Protein AF-A0A913XGH2-F1 (afdb_monomer)

Secondary structure (DSSP, 8-state):
--PPPPPPPPPEEEEEEEE-TTT-SEEEEEEEETTSBHHHHHTT---GGGG---S--TT-TTSPPPPPHHHH---EEEEETTEEEE--SSTT---THHHHHHHHHT--SHHHHHHHT-EEEETTT-BGGG----TT-EEEEEETTTEEEEEEEEEEEEPPTTS-S-GGG-

Mean predicted aligned error: 5.29 Å

Radius of gyration: 19.13 Å; Cα contacts (8 Å, |Δi|>4): 283; chains: 1; bounding box: 36×46×78 Å

Solvent-accessible surface area (backbone atoms only — not comparable to full-atom values): 10019 Å² total; per-residue (Å²): 133,88,80,86,74,84,83,79,81,88,54,38,37,36,33,39,37,35,25,38,65,87,75,69,45,79,74,49,73,45,49,38,47,23,86,40,36,49,45,65,56,57,77,67,65,82,55,80,66,38,69,38,57,77,78,88,44,86,93,50,75,83,55,83,77,65,73,30,25,56,80,72,43,67,23,30,32,40,42,50,86,58,29,36,27,30,42,62,89,48,93,84,38,56,72,64,60,57,61,53,30,57,60,21,66,84,45,89,51,79,72,24,58,52,46,58,67,40,48,79,48,49,18,77,79,38,34,51,68,76,60,69,85,56,75,70,43,82,31,42,35,39,34,67,88,77,50,46,24,44,34,25,40,69,47,77,43,70,68,53,95,86,50,80,90,53,71,84,82,66

Organism: Exaiptasia diaphana (NCBI:txid2652724)

Nearest PDB structures (foldseek):
  7zwc-assembly1_b  TM=8.926E-01  e=2.577E-15  Homo sapiens
  8iuh-assembly1_3  TM=8.808E-01  e=6.741E-15  Homo sapiens
  7zx8-assembly1_b  TM=8.936E-01  e=1.070E-13  Homo sapiens
  7xur-assembly1_B  TM=8.253E-01  e=9.488E-14  Homo sapiens

Sequence (170 aa):
KTKRIPVEKVEVVLSVAIHHPRRLNKVQEFLVLSGQTLTSLRDKIHCVTDYIVPGDHSNNPDLSQTAPCQDICKSGFFYFENVFYNDMRDGLNRDYSRSLIDWAKDSEEPWASKLKSSSVERMEDTKFESLTIRLGYPYLYCHQGNCEHIVIFTDLRLLHVDDSDNVLDF

Structure (mmCIF, N/CA/C/O backbone):
data_AF-A0A913XGH2-F1
#
_entry.id   AF-A0A913XGH2-F1
#
loop_
_atom_site.group_PDB
_atom_site.id
_atom_site.type_symbol
_atom_site.label_atom_id
_atom_site.label_alt_id
_atom_site.label_comp_id
_atom_site.label_asym_id
_atom_site.label_entity_id
_atom_site.label_seq_id
_atom_site.pdbx_PDB_ins_code
_atom_site.Cartn_x
_atom_site.Cartn_y
_atom_site.Cartn_z
_atom_site.occupancy
_atom_site.B_iso_or_equiv
_atom_site.auth_seq_id
_atom_site.auth_comp_id
_atom_site.auth_asym_id
_atom_site.auth_atom_id
_atom_site.pdbx_PDB_model_num
ATOM 1 N N . LYS A 1 1 ? -8.636 -10.970 48.381 1.00 57.31 1 LYS A N 1
ATOM 2 C CA . LYS A 1 1 ? -7.604 -11.239 47.347 1.00 57.31 1 LYS A CA 1
ATOM 3 C C . LYS A 1 1 ? -8.028 -10.519 46.073 1.00 57.31 1 LYS A C 1
ATOM 5 O O . LYS A 1 1 ? -9.035 -10.904 45.498 1.00 57.31 1 LYS A O 1
ATOM 10 N N . THR A 1 2 ? -7.345 -9.447 45.686 1.00 53.84 2 THR A N 1
ATOM 11 C CA . THR A 1 2 ? -7.655 -8.668 44.477 1.00 53.84 2 THR A CA 1
ATOM 12 C C . THR A 1 2 ? -7.173 -9.441 43.251 1.00 53.84 2 THR A C 1
ATOM 14 O O . THR A 1 2 ? -5.981 -9.716 43.120 1.00 53.84 2 THR A O 1
ATOM 17 N N . LYS A 1 3 ? -8.105 -9.862 42.392 1.00 70.12 3 LYS A N 1
ATOM 18 C CA . LYS A 1 3 ? -7.808 -10.598 41.159 1.00 70.12 3 LYS A CA 1
ATOM 19 C C . LYS A 1 3 ? -7.338 -9.577 40.119 1.00 70.12 3 LYS A C 1
ATOM 21 O O . LYS A 1 3 ? -8.080 -8.655 39.802 1.00 70.12 3 LYS A O 1
ATOM 26 N N . ARG A 1 4 ? -6.099 -9.700 39.640 1.00 71.81 4 ARG A N 1
ATOM 27 C CA . ARG A 1 4 ? -5.625 -8.916 38.491 1.00 71.81 4 ARG A CA 1
ATOM 28 C C . ARG A 1 4 ? -6.261 -9.518 37.242 1.00 71.81 4 ARG A C 1
ATOM 30 O O . ARG A 1 4 ? -6.086 -10.709 37.004 1.00 71.81 4 ARG A O 1
ATOM 37 N N . ILE A 1 5 ? -7.023 -8.717 36.509 1.00 74.62 5 ILE A N 1
ATOM 38 C CA . ILE A 1 5 ? -7.593 -9.093 35.216 1.00 74.62 5 ILE A CA 1
ATOM 39 C C . ILE A 1 5 ? -6.744 -8.378 34.158 1.00 74.62 5 ILE A C 1
ATOM 41 O O . ILE A 1 5 ? -6.582 -7.160 34.271 1.00 74.62 5 ILE A O 1
ATOM 45 N N . PRO A 1 6 ? -6.132 -9.097 33.204 1.00 72.81 6 PRO A N 1
ATOM 46 C CA . PRO A 1 6 ? -5.429 -8.461 32.099 1.00 72.81 6 PRO A CA 1
ATOM 47 C C . PRO A 1 6 ? -6.427 -7.689 31.228 1.00 72.81 6 PRO A C 1
ATOM 49 O O . PRO A 1 6 ? -7.540 -8.152 30.998 1.00 72.81 6 PRO A O 1
ATOM 52 N N . VAL A 1 7 ? -6.033 -6.501 30.772 1.00 75.44 7 VAL A N 1
ATOM 53 C CA . VAL A 1 7 ? -6.805 -5.751 29.776 1.00 75.44 7 VAL A CA 1
ATOM 54 C C . VAL A 1 7 ? -6.525 -6.394 28.423 1.00 75.44 7 VAL A C 1
ATOM 56 O O . VAL A 1 7 ? -5.374 -6.422 27.989 1.00 75.44 7 VAL A O 1
ATOM 59 N N . GLU A 1 8 ? -7.558 -6.941 27.791 1.00 70.19 8 GLU A N 1
ATOM 60 C CA . GLU A 1 8 ? -7.454 -7.482 26.438 1.00 70.19 8 GLU A CA 1
ATOM 61 C C . GLU A 1 8 ? -7.258 -6.340 25.440 1.00 70.19 8 GLU A C 1
ATOM 63 O O . GLU A 1 8 ? -7.887 -5.282 25.536 1.00 70.19 8 GLU A O 1
ATOM 68 N N . LYS A 1 9 ? -6.329 -6.538 24.502 1.00 72.50 9 LYS A N 1
ATOM 69 C CA . LYS A 1 9 ? -6.080 -5.573 23.437 1.00 72.50 9 LYS A CA 1
ATOM 70 C C . LYS A 1 9 ? -7.248 -5.651 22.455 1.00 72.50 9 LYS A C 1
ATOM 72 O O . LYS A 1 9 ? -7.573 -6.731 21.977 1.00 72.50 9 LYS A O 1
ATOM 77 N N . VAL A 1 10 ? -7.880 -4.513 22.185 1.00 85.31 10 VAL A N 1
ATOM 78 C CA . VAL A 1 10 ? -8.970 -4.428 21.209 1.00 85.31 10 VAL A CA 1
ATOM 79 C C . VAL A 1 10 ? -8.367 -4.517 19.811 1.00 85.31 10 VAL A C 1
ATOM 81 O O . VAL A 1 10 ? -7.573 -3.660 19.432 1.00 85.31 10 VAL A O 1
ATOM 84 N N . GLU A 1 11 ? -8.740 -5.556 19.070 1.00 92.94 11 GLU A N 1
ATOM 85 C CA . GLU A 1 11 ? -8.317 -5.776 17.688 1.00 92.94 11 GLU A CA 1
ATOM 86 C C . GLU A 1 11 ? -9.386 -5.227 16.731 1.00 92.94 11 GLU A C 1
ATOM 88 O O . GLU A 1 11 ? -10.592 -5.427 16.920 1.00 92.94 11 GLU A O 1
ATOM 93 N N . VAL A 1 12 ? -8.941 -4.514 15.701 1.00 95.12 12 VAL A N 1
ATOM 94 C CA . VAL A 1 12 ? -9.794 -3.957 14.647 1.00 95.12 12 VAL A CA 1
ATOM 95 C C . VAL A 1 12 ? -9.533 -4.713 13.349 1.00 95.12 12 VAL A C 1
ATOM 97 O O . VAL A 1 12 ? -8.387 -5.014 13.022 1.00 95.12 12 VAL A O 1
ATOM 100 N N . VAL A 1 13 ? -10.599 -4.979 12.598 1.00 97.75 13 VAL A N 1
ATOM 101 C CA . VAL A 1 13 ? -10.554 -5.547 11.249 1.00 97.75 13 VAL A CA 1
ATOM 102 C C . VAL A 1 13 ? -10.825 -4.430 10.244 1.00 97.75 13 VAL A C 1
ATOM 104 O O . VAL A 1 13 ? -11.843 -3.737 10.330 1.00 97.75 13 VAL A O 1
ATOM 107 N N . LEU A 1 14 ? -9.919 -4.259 9.286 1.00 98.19 14 LEU A N 1
ATOM 108 C CA . LEU A 1 14 ? -10.040 -3.307 8.183 1.00 98.19 14 LEU A CA 1
ATOM 109 C C . LEU A 1 14 ? -10.357 -4.054 6.890 1.00 98.19 14 LEU A C 1
ATOM 111 O O . LEU A 1 14 ? -9.678 -5.024 6.566 1.00 98.19 14 LEU A O 1
ATOM 115 N N . SER A 1 15 ? -11.330 -3.566 6.122 1.00 98.44 15 SER A N 1
ATOM 116 C CA . SER A 1 15 ? -11.548 -4.025 4.745 1.00 98.44 15 SER A CA 1
ATOM 117 C C . SER A 1 15 ? -10.755 -3.146 3.781 1.00 98.44 15 SER A C 1
ATOM 119 O O . SER A 1 15 ? -10.887 -1.920 3.805 1.00 98.44 15 SER A O 1
ATOM 121 N N . VAL A 1 16 ? -9.924 -3.756 2.936 1.00 98.69 16 VAL A N 1
ATOM 122 C CA . VAL A 1 16 ? -9.013 -3.054 2.023 1.00 98.69 16 VAL A CA 1
ATOM 123 C C . VAL A 1 16 ? -9.226 -3.532 0.593 1.00 98.69 16 VAL A C 1
ATOM 125 O O . VAL A 1 16 ? -8.953 -4.681 0.260 1.00 98.69 16 VAL A O 1
ATOM 128 N N . ALA A 1 17 ? -9.685 -2.635 -0.273 1.00 98.69 17 ALA A N 1
ATOM 129 C CA . ALA A 1 17 ? -9.883 -2.885 -1.692 1.00 98.69 17 ALA A CA 1
ATOM 130 C C . ALA A 1 17 ? -8.665 -2.441 -2.514 1.00 98.69 17 ALA A C 1
ATOM 132 O O . ALA A 1 17 ? -8.153 -1.334 -2.339 1.00 98.69 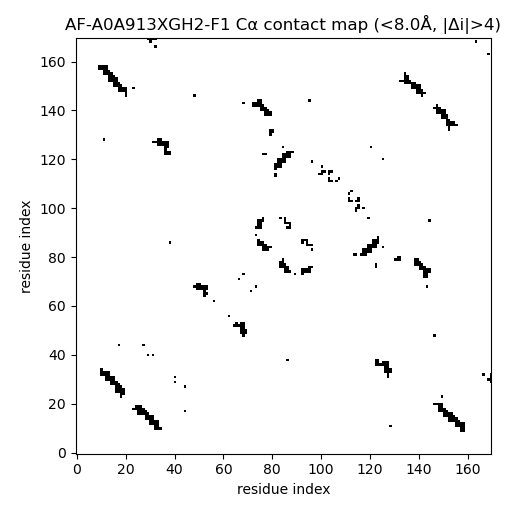17 ALA A O 1
ATOM 133 N N . ILE A 1 18 ? -8.253 -3.281 -3.466 1.00 98.62 18 ILE A N 1
ATOM 134 C CA . ILE A 1 18 ? -7.185 -3.003 -4.432 1.00 98.62 18 ILE A CA 1
ATOM 135 C C . ILE A 1 18 ? -7.790 -2.919 -5.831 1.00 98.62 18 ILE A C 1
ATOM 137 O O . ILE A 1 18 ? -8.524 -3.811 -6.276 1.00 98.62 18 ILE A O 1
ATOM 141 N N . HIS A 1 19 ? -7.474 -1.844 -6.546 1.00 98.44 19 HIS A N 1
ATOM 142 C CA . HIS A 1 19 ? -7.982 -1.588 -7.890 1.00 98.44 19 HIS A CA 1
ATOM 143 C C . HIS A 1 19 ? -6.938 -1.894 -8.970 1.00 98.44 19 HIS A C 1
ATOM 145 O O . HIS A 1 19 ? -5.727 -1.817 -8.751 1.00 98.44 19 HIS A O 1
ATOM 151 N N . HIS A 1 20 ? -7.419 -2.240 -10.167 1.00 96.69 20 HIS A N 1
ATOM 152 C CA . HIS A 1 20 ? -6.562 -2.475 -11.328 1.00 96.69 20 HIS A CA 1
ATOM 153 C C . HIS A 1 20 ? -5.845 -1.178 -11.742 1.00 96.69 20 HIS A C 1
ATOM 155 O O . HIS A 1 20 ? -6.530 -0.168 -11.939 1.00 96.69 20 HIS A O 1
ATOM 161 N N . PRO A 1 21 ? -4.531 -1.207 -12.031 1.00 93.38 21 PRO A N 1
ATOM 162 C CA . PRO A 1 21 ? -3.717 0.000 -12.210 1.00 93.38 21 PRO A CA 1
ATOM 163 C C . PRO A 1 21 ? -4.161 0.874 -13.393 1.00 93.38 21 PRO A C 1
ATOM 165 O O . PRO A 1 21 ? -4.003 2.086 -13.390 1.00 93.38 21 PRO A O 1
ATOM 168 N N . ARG A 1 22 ? -4.769 0.263 -14.420 1.00 92.38 22 ARG A N 1
ATOM 169 C CA . ARG A 1 22 ? -5.258 0.977 -15.621 1.00 92.38 22 ARG A CA 1
ATOM 170 C C . ARG A 1 22 ? -6.771 1.018 -15.803 1.00 92.38 22 ARG A C 1
ATOM 172 O O . ARG A 1 22 ? -7.276 1.863 -16.527 1.00 92.38 22 ARG A O 1
ATOM 179 N N . ARG A 1 23 ? -7.490 0.048 -15.232 1.00 93.75 23 ARG A N 1
ATOM 180 C CA . ARG A 1 23 ? -8.935 -0.132 -15.473 1.00 93.75 23 ARG A CA 1
ATOM 181 C C . ARG A 1 23 ? -9.764 0.449 -14.334 1.00 93.75 23 ARG A C 1
ATOM 183 O O . ARG A 1 23 ? -10.957 0.653 -14.512 1.00 93.75 23 ARG A O 1
ATOM 190 N N . LEU A 1 24 ? -9.129 0.705 -13.186 1.00 91.19 24 LEU A N 1
ATOM 191 C CA . LEU A 1 24 ? -9.702 1.333 -11.998 1.00 91.19 24 LEU A CA 1
ATOM 192 C C . LEU A 1 24 ? -10.914 0.606 -11.394 1.00 91.19 24 LEU A C 1
ATOM 194 O O . LEU A 1 24 ? -11.517 1.105 -10.450 1.00 91.19 24 LEU A O 1
ATOM 198 N N . ASN A 1 25 ? -11.256 -0.593 -11.867 1.00 96.06 25 ASN A N 1
ATOM 199 C CA . ASN A 1 25 ? -12.204 -1.474 -11.200 1.00 96.06 25 ASN A CA 1
ATOM 200 C C . ASN A 1 25 ? -11.524 -2.189 -10.023 1.00 96.06 25 ASN A C 1
ATOM 202 O O . ASN A 1 25 ? -10.330 -2.500 -10.091 1.00 96.06 25 ASN A O 1
ATOM 206 N N . LYS A 1 26 ? -12.293 -2.488 -8.970 1.00 97.50 26 LYS A N 1
ATOM 207 C CA . LYS A 1 26 ? -11.840 -3.346 -7.867 1.00 97.50 26 LYS A CA 1
ATOM 208 C C . LYS A 1 26 ? -11.481 -4.727 -8.424 1.00 97.50 26 LYS A C 1
ATOM 210 O O . LYS A 1 26 ? -12.269 -5.303 -9.177 1.00 97.50 26 LYS A O 1
ATOM 215 N N . VAL A 1 27 ? -10.295 -5.227 -8.084 1.00 97.44 27 VAL A N 1
ATOM 216 C CA . VAL A 1 27 ? -9.809 -6.554 -8.510 1.00 97.44 27 VAL A CA 1
ATOM 217 C C . VAL A 1 27 ? -9.569 -7.495 -7.344 1.00 97.44 27 VAL A C 1
ATOM 219 O O . VAL A 1 27 ? -9.712 -8.699 -7.519 1.00 97.44 27 VAL A O 1
ATOM 222 N N . GLN A 1 28 ? -9.216 -6.962 -6.176 1.00 98.12 28 GLN A N 1
ATOM 223 C CA . GLN A 1 28 ? -8.965 -7.736 -4.964 1.00 98.12 28 GLN A CA 1
ATOM 224 C C . GLN A 1 28 ? -9.518 -6.977 -3.758 1.00 98.12 28 GLN A C 1
ATOM 226 O O . GLN A 1 28 ? -9.633 -5.749 -3.787 1.00 98.12 28 GLN A O 1
ATOM 231 N N . GLU A 1 29 ? -9.874 -7.711 -2.714 1.00 97.94 29 GLU A N 1
ATOM 232 C CA . GLU A 1 29 ? -10.325 -7.172 -1.436 1.00 97.94 29 GLU A CA 1
ATOM 233 C C . GLU A 1 29 ? -9.840 -8.098 -0.327 1.00 97.94 29 GLU A C 1
ATOM 235 O O . GLU A 1 29 ? -9.914 -9.318 -0.470 1.00 97.94 29 GLU A O 1
ATOM 240 N N . PHE A 1 30 ? -9.323 -7.507 0.742 1.00 98.31 30 PHE A N 1
ATOM 241 C CA . PHE A 1 30 ? -8.713 -8.214 1.860 1.00 98.31 30 PHE A CA 1
ATOM 242 C C . PHE A 1 30 ? -9.289 -7.705 3.174 1.00 98.31 30 PHE A C 1
ATOM 244 O O . PHE A 1 30 ? -9.678 -6.539 3.276 1.00 98.31 30 PHE A O 1
ATOM 251 N N . LEU A 1 31 ? -9.309 -8.572 4.179 1.00 98.19 31 LEU A N 1
ATOM 252 C CA . LEU A 1 31 ? -9.497 -8.177 5.567 1.00 98.19 31 LEU A CA 1
ATOM 253 C C . LEU A 1 31 ? -8.121 -8.155 6.213 1.00 98.19 31 LEU A C 1
ATOM 255 O O . LEU A 1 31 ? -7.374 -9.089 6.015 1.00 98.19 31 LEU A O 1
ATOM 259 N N . VAL A 1 32 ? -7.768 -7.123 6.967 1.00 97.94 32 VAL A N 1
ATOM 260 C CA . VAL A 1 32 ? -6.487 -7.091 7.688 1.00 97.94 32 VAL A CA 1
ATOM 261 C C . VAL A 1 32 ? -6.717 -6.743 9.145 1.00 97.94 32 VAL A C 1
ATOM 263 O O . VAL A 1 32 ? -7.577 -5.919 9.471 1.00 97.94 32 VAL A O 1
ATOM 266 N N . LEU A 1 33 ? -5.943 -7.368 10.026 1.00 97.62 33 LEU A N 1
ATOM 267 C CA . LEU A 1 33 ? -5.966 -7.069 11.452 1.00 97.62 33 LEU A CA 1
ATOM 268 C C . LEU A 1 33 ? -5.104 -5.848 11.754 1.00 97.62 33 LEU A C 1
ATOM 270 O O . LEU A 1 33 ? -4.013 -5.667 11.210 1.00 97.62 33 LEU A O 1
ATOM 274 N N . SER A 1 34 ? -5.559 -5.037 12.701 1.00 96.38 34 SER A N 1
ATOM 275 C CA . SER A 1 34 ? -4.859 -3.836 13.148 1.00 96.38 34 SER A CA 1
ATOM 276 C C . SER A 1 34 ? -3.426 -4.105 13.632 1.00 96.38 34 SER A C 1
ATOM 278 O O . SER A 1 34 ? -2.526 -3.291 13.418 1.00 96.38 34 SER A O 1
ATOM 280 N N . GLY A 1 35 ? -3.172 -5.270 14.225 1.00 95.88 35 GLY A N 1
ATOM 281 C CA . GLY A 1 35 ? -1.868 -5.681 14.725 1.00 95.88 35 GLY A CA 1
ATOM 282 C C . GLY A 1 35 ? -0.893 -6.191 13.659 1.00 95.88 35 GLY A C 1
ATOM 283 O O . GLY A 1 35 ? 0.295 -6.332 13.974 1.00 95.88 35 GLY A O 1
ATOM 284 N N . GLN A 1 36 ? -1.356 -6.462 12.433 1.00 97.12 36 GLN A N 1
ATOM 285 C CA . GLN A 1 36 ? -0.505 -6.893 11.323 1.00 97.12 36 GLN A CA 1
ATOM 286 C C . GLN A 1 36 ? 0.319 -5.724 10.774 1.00 97.12 36 GLN A C 1
ATOM 288 O O . GLN A 1 36 ? -0.097 -4.563 10.798 1.00 97.12 36 GLN A O 1
ATOM 293 N N . THR A 1 37 ? 1.508 -6.038 10.260 1.00 98.31 37 THR A N 1
ATOM 294 C CA . THR A 1 37 ? 2.336 -5.071 9.533 1.00 98.31 37 THR A CA 1
ATOM 295 C C . THR A 1 37 ? 1.815 -4.872 8.116 1.00 98.31 37 THR A C 1
ATOM 297 O O . THR A 1 37 ? 1.193 -5.774 7.545 1.00 98.31 37 THR A O 1
ATOM 300 N N . LEU A 1 38 ? 2.123 -3.726 7.506 1.00 98.69 38 LEU A N 1
ATOM 301 C CA . LEU A 1 38 ? 1.700 -3.417 6.134 1.00 98.69 38 LEU A CA 1
ATOM 302 C C . LEU A 1 38 ? 2.216 -4.432 5.106 1.00 98.69 38 LEU A C 1
ATOM 304 O O . LEU A 1 38 ? 1.571 -4.672 4.084 1.00 98.69 38 LEU A O 1
ATOM 308 N N . THR A 1 39 ? 3.347 -5.082 5.390 1.00 98.31 39 THR A N 1
ATOM 309 C CA . THR A 1 39 ? 3.881 -6.154 4.544 1.00 98.31 39 THR A CA 1
ATOM 310 C C . THR A 1 39 ? 2.936 -7.345 4.426 1.00 98.31 39 THR A C 1
ATOM 312 O O . THR A 1 39 ? 2.932 -7.998 3.388 1.00 98.31 39 THR A O 1
ATOM 315 N N . SER A 1 40 ? 2.100 -7.596 5.441 1.00 97.75 40 SER A N 1
ATOM 316 C CA . SER A 1 40 ? 1.106 -8.679 5.417 1.00 97.75 40 SER A CA 1
ATOM 317 C C . SER A 1 40 ? 0.106 -8.481 4.279 1.00 97.75 40 SER A C 1
ATOM 319 O O . SER A 1 40 ? -0.190 -9.427 3.559 1.00 97.75 40 SER A O 1
ATOM 321 N N . LEU A 1 41 ? -0.338 -7.238 4.053 1.00 98.19 41 LEU A N 1
ATOM 322 C CA . LEU A 1 41 ? -1.171 -6.894 2.902 1.00 98.19 41 LEU A CA 1
ATOM 323 C C . LEU A 1 41 ? -0.367 -6.939 1.602 1.00 98.19 41 LEU A C 1
ATOM 325 O O . LEU A 1 41 ? -0.823 -7.548 0.639 1.00 98.19 41 LEU A O 1
ATOM 329 N N . ARG A 1 42 ? 0.827 -6.322 1.565 1.00 97.56 42 ARG A N 1
ATOM 330 C CA . ARG A 1 42 ? 1.680 -6.303 0.360 1.00 97.56 42 ARG A CA 1
ATOM 331 C C . ARG A 1 42 ? 1.874 -7.703 -0.218 1.00 97.56 42 ARG A C 1
ATOM 333 O O . ARG A 1 42 ? 1.742 -7.874 -1.421 1.00 97.56 42 ARG A O 1
ATOM 340 N N . ASP A 1 43 ? 2.167 -8.684 0.629 1.00 96.38 43 ASP A N 1
ATOM 341 C CA . ASP A 1 43 ? 2.491 -10.048 0.200 1.00 96.38 43 ASP A CA 1
ATOM 342 C C . ASP A 1 43 ? 1.280 -10.816 -0.362 1.00 96.38 43 ASP A C 1
ATOM 344 O O . ASP A 1 43 ? 1.451 -11.870 -0.974 1.00 96.38 43 ASP A O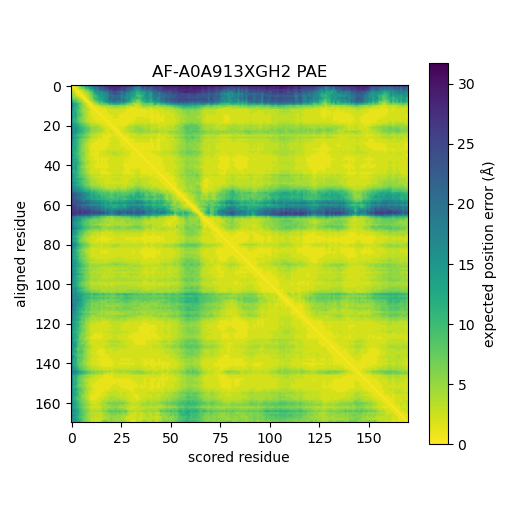 1
ATOM 348 N N . LYS A 1 44 ? 0.059 -10.299 -0.172 1.00 96.81 44 LYS A N 1
ATOM 349 C CA . LYS A 1 44 ? -1.186 -10.868 -0.709 1.00 96.81 44 LYS A CA 1
ATOM 350 C C . LYS A 1 44 ? -1.650 -10.196 -1.997 1.00 96.81 44 LYS A C 1
ATOM 352 O O . LYS A 1 44 ? -2.493 -10.754 -2.694 1.00 96.81 44 LYS A O 1
ATOM 357 N N . ILE A 1 45 ? -1.133 -9.009 -2.318 1.00 97.25 45 ILE A N 1
ATOM 358 C CA . ILE A 1 45 ? -1.519 -8.297 -3.535 1.00 97.25 45 ILE A CA 1
ATOM 359 C C . ILE A 1 45 ? -0.932 -9.033 -4.737 1.00 97.25 45 ILE A C 1
ATOM 361 O O . ILE A 1 45 ? 0.279 -9.081 -4.917 1.00 97.25 45 ILE A O 1
ATOM 365 N N . HIS A 1 46 ? -1.805 -9.548 -5.598 1.00 94.88 46 HIS A N 1
ATOM 366 C CA . HIS A 1 46 ? -1.411 -10.123 -6.877 1.00 94.88 46 HIS A CA 1
ATOM 367 C C . HIS A 1 46 ? -1.532 -9.097 -8.001 1.00 94.88 46 HIS A C 1
ATOM 369 O O . HIS A 1 46 ? -2.587 -8.480 -8.184 1.00 94.88 46 HIS A O 1
ATOM 375 N N . CYS A 1 47 ? -0.496 -8.954 -8.821 1.00 95.25 47 CYS A N 1
ATOM 376 C CA . CYS A 1 47 ? -0.559 -8.173 -10.045 1.00 95.25 47 CYS A CA 1
ATOM 377 C C . CYS A 1 47 ? -0.120 -9.001 -11.253 1.00 95.25 47 CYS A C 1
ATOM 379 O O . CYS A 1 47 ? 0.776 -9.833 -11.183 1.00 95.25 47 CYS A O 1
ATOM 381 N N . VAL A 1 48 ? -0.715 -8.747 -12.419 1.00 93.81 48 VAL A N 1
ATOM 382 C CA . VAL A 1 48 ? -0.303 -9.418 -13.664 1.00 93.81 48 VAL A CA 1
ATOM 383 C C . VAL A 1 48 ? 1.162 -9.112 -14.001 1.00 93.81 48 VAL A C 1
ATOM 385 O O . VAL A 1 48 ? 1.842 -9.949 -14.591 1.00 93.81 48 VAL A O 1
ATOM 388 N N . THR A 1 49 ? 1.665 -7.937 -13.606 1.00 93.25 49 THR A N 1
ATOM 389 C CA . THR A 1 49 ? 3.058 -7.547 -13.848 1.00 93.25 49 THR A CA 1
ATOM 390 C C . THR A 1 49 ? 4.058 -8.377 -13.049 1.00 93.25 49 THR A C 1
ATOM 392 O O . THR A 1 49 ? 5.209 -8.472 -13.457 1.00 93.25 49 THR A O 1
ATOM 395 N N . ASP A 1 50 ? 3.647 -9.025 -11.956 1.00 93.62 50 ASP A N 1
ATOM 396 C CA . ASP A 1 50 ? 4.508 -9.888 -11.136 1.00 93.62 50 ASP A CA 1
ATOM 397 C C . ASP A 1 50 ? 5.045 -11.090 -11.911 1.00 93.62 50 ASP A C 1
ATOM 399 O O . ASP A 1 50 ? 6.166 -11.527 -11.663 1.00 93.62 50 ASP A O 1
ATOM 403 N N . TYR A 1 51 ? 4.287 -11.565 -12.901 1.00 92.06 51 TYR A N 1
ATOM 404 C CA . TYR A 1 51 ? 4.627 -12.721 -13.731 1.00 92.06 51 TYR A CA 1
ATOM 405 C C . TYR A 1 51 ? 5.333 -12.350 -15.038 1.00 92.06 51 TYR A C 1
ATOM 407 O O . TYR A 1 51 ? 5.666 -13.231 -15.831 1.00 92.06 51 TYR A O 1
ATOM 415 N N . ILE A 1 52 ? 5.553 -11.057 -15.295 1.00 89.38 52 ILE A N 1
ATOM 416 C CA . ILE A 1 52 ? 6.309 -10.617 -16.468 1.00 89.38 52 ILE A CA 1
ATOM 417 C C . ILE A 1 52 ? 7.775 -10.976 -16.254 1.00 89.38 52 ILE A C 1
ATOM 419 O O . ILE A 1 52 ? 8.330 -10.747 -15.186 1.00 89.38 52 ILE A O 1
ATOM 423 N N . VAL A 1 53 ? 8.415 -11.524 -17.279 1.00 88.56 53 VAL A N 1
ATOM 424 C CA . VAL A 1 53 ? 9.854 -11.788 -17.267 1.00 88.56 53 VAL A CA 1
ATOM 425 C C . VAL A 1 53 ? 10.560 -10.524 -17.756 1.00 88.56 53 VAL A C 1
ATOM 427 O O . VAL A 1 53 ? 10.376 -10.147 -18.918 1.00 88.56 53 VAL A O 1
ATOM 430 N N . PRO A 1 54 ? 11.336 -9.827 -16.906 1.00 84.75 54 PRO A N 1
ATOM 431 C CA . PRO A 1 54 ? 11.978 -8.585 -17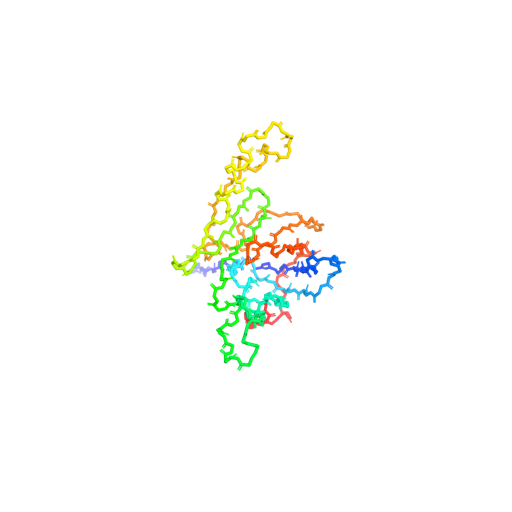.307 1.00 84.75 54 PRO A CA 1
ATOM 432 C C . PRO A 1 54 ? 13.093 -8.848 -18.328 1.00 84.75 54 PRO A C 1
ATOM 434 O O . PRO A 1 54 ? 13.720 -9.909 -18.333 1.00 84.75 54 PRO A O 1
ATOM 437 N N . GLY A 1 55 ? 13.360 -7.856 -19.178 1.00 81.88 55 GLY A N 1
ATOM 438 C CA . GLY A 1 55 ? 14.407 -7.905 -20.202 1.00 81.88 55 GLY A CA 1
ATOM 439 C C . GLY A 1 55 ? 13.871 -7.820 -21.631 1.00 81.88 55 GLY A C 1
ATOM 440 O O . GLY A 1 55 ? 12.671 -7.931 -21.876 1.00 81.88 55 GLY A O 1
ATOM 441 N N . ASP A 1 56 ? 14.783 -7.587 -22.574 1.00 83.00 56 ASP A N 1
ATOM 442 C CA . ASP A 1 56 ? 14.489 -7.629 -24.004 1.00 83.00 56 ASP A CA 1
ATOM 443 C C . ASP A 1 56 ? 14.753 -9.040 -24.541 1.00 83.00 56 ASP A C 1
ATOM 445 O O . ASP A 1 56 ? 15.898 -9.484 -24.636 1.00 83.00 56 ASP A O 1
ATOM 449 N N . HIS A 1 57 ? 13.672 -9.733 -24.891 1.00 82.00 57 HIS A N 1
ATOM 450 C CA . HIS A 1 57 ? 13.703 -11.100 -25.418 1.00 82.00 57 HIS A CA 1
ATOM 451 C C . HIS A 1 57 ? 13.514 -11.145 -26.941 1.00 82.00 57 HIS A C 1
ATOM 453 O O . HIS A 1 57 ? 13.384 -12.223 -27.513 1.00 82.00 57 HIS A O 1
ATOM 459 N N . SER A 1 58 ? 13.505 -9.991 -27.622 1.00 87.38 58 SER A N 1
ATOM 460 C CA . SER A 1 58 ? 13.211 -9.900 -29.062 1.00 87.38 58 SER A CA 1
ATOM 461 C C . SER A 1 58 ? 14.182 -10.699 -29.934 1.00 87.38 58 SER A C 1
ATOM 463 O O . SER A 1 58 ? 13.769 -11.314 -30.914 1.00 87.38 58 SER A O 1
ATOM 465 N N . ASN A 1 59 ? 15.462 -10.731 -29.557 1.00 86.31 59 ASN A N 1
ATOM 466 C CA . ASN A 1 59 ? 16.500 -11.420 -30.321 1.00 86.31 59 ASN A CA 1
ATOM 467 C C . ASN A 1 59 ? 16.531 -12.938 -30.086 1.00 86.31 59 ASN A C 1
ATOM 469 O O . ASN A 1 59 ? 17.101 -13.650 -30.905 1.00 86.31 59 ASN A O 1
ATOM 473 N N . ASN A 1 60 ? 15.960 -13.433 -28.982 1.00 82.81 60 ASN A N 1
ATOM 474 C CA . ASN A 1 60 ? 16.005 -14.847 -28.597 1.00 82.81 60 ASN A CA 1
ATOM 475 C C . ASN A 1 60 ? 14.760 -15.229 -27.765 1.00 82.81 60 ASN A C 1
ATOM 477 O O . ASN A 1 60 ? 14.876 -15.427 -26.554 1.00 82.81 60 ASN A O 1
ATOM 481 N N . PRO A 1 61 ? 13.569 -15.337 -28.378 1.00 80.88 61 PRO A N 1
ATOM 482 C CA . PRO A 1 61 ? 12.320 -15.576 -27.648 1.00 80.88 61 PRO A CA 1
ATOM 483 C C . PRO A 1 61 ? 12.246 -16.957 -26.974 1.00 80.88 61 PRO A C 1
ATOM 485 O O . PRO A 1 61 ? 11.485 -17.126 -26.025 1.00 80.88 61 PRO A O 1
ATOM 488 N N . ASP A 1 62 ? 13.045 -17.925 -27.439 1.00 82.69 62 ASP A N 1
ATOM 489 C CA . ASP A 1 62 ? 13.066 -19.307 -26.937 1.00 82.69 62 ASP A CA 1
ATOM 490 C C . ASP A 1 62 ? 14.056 -19.530 -25.776 1.00 82.69 62 ASP A C 1
ATOM 492 O O . ASP A 1 62 ? 14.140 -20.635 -25.233 1.00 82.69 62 ASP A O 1
ATOM 496 N N . LEU A 1 63 ? 14.848 -18.514 -25.401 1.00 74.69 63 LEU A N 1
ATOM 497 C CA . LEU A 1 63 ? 15.773 -18.618 -24.270 1.00 74.69 63 LEU A CA 1
ATOM 498 C C . LEU A 1 63 ? 14.988 -18.879 -22.982 1.00 74.69 63 LEU A C 1
ATOM 500 O O . LEU A 1 63 ? 13.955 -18.256 -22.735 1.00 74.69 63 LEU A O 1
ATOM 504 N N . SER A 1 64 ? 15.494 -19.797 -22.149 1.00 66.31 64 SER A N 1
ATOM 505 C CA . SER A 1 64 ? 14.869 -20.115 -20.865 1.00 66.31 64 SER A CA 1
ATOM 506 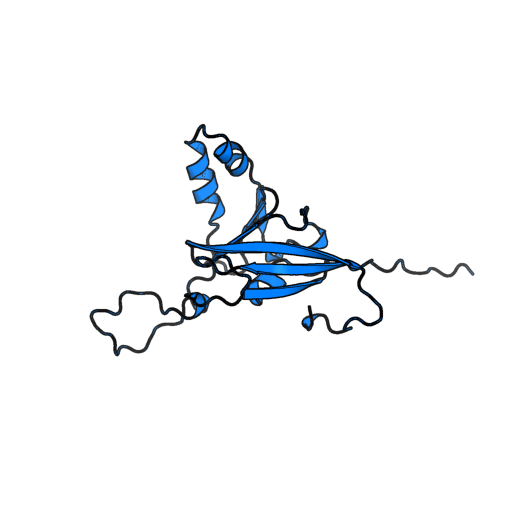C C . SER A 1 64 ? 14.694 -18.829 -20.067 1.00 66.31 64 SER A C 1
ATOM 508 O O . SER A 1 64 ? 15.680 -18.161 -19.740 1.00 66.31 64 SER A O 1
ATOM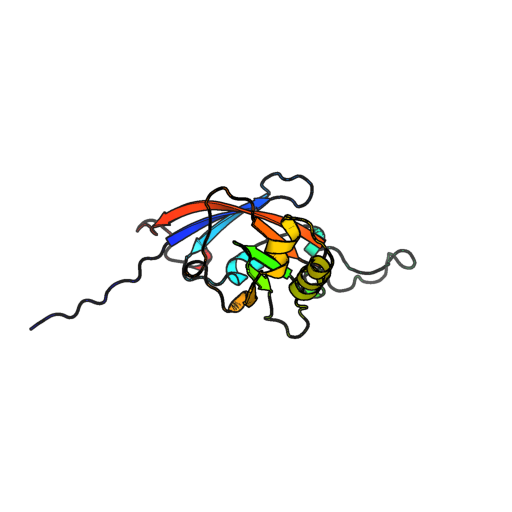 510 N N . GLN A 1 65 ? 13.438 -18.488 -19.803 1.00 67.62 65 GLN A N 1
ATOM 511 C CA . GLN A 1 65 ? 13.063 -17.243 -19.157 1.00 67.62 65 GLN A CA 1
ATOM 512 C C . GLN A 1 65 ? 13.801 -17.086 -17.823 1.00 67.62 65 GLN A C 1
ATOM 514 O O . GLN A 1 65 ? 13.931 -18.033 -17.043 1.00 67.62 65 GLN A O 1
ATOM 519 N N . THR A 1 66 ? 14.308 -15.879 -17.582 1.00 73.06 66 THR A N 1
ATOM 520 C CA . THR A 1 66 ? 14.820 -15.458 -16.277 1.00 73.06 66 THR A CA 1
ATOM 521 C C . THR A 1 66 ? 13.703 -15.502 -15.228 1.00 73.06 66 THR A C 1
ATOM 523 O O . THR A 1 66 ? 12.533 -15.716 -15.547 1.00 73.06 66 THR A O 1
ATOM 526 N N . ALA A 1 67 ? 14.055 -15.313 -13.954 1.00 86.31 67 ALA A N 1
ATOM 527 C CA . ALA A 1 67 ? 13.055 -15.234 -12.894 1.00 86.31 67 ALA A CA 1
ATOM 528 C C . ALA A 1 67 ? 12.021 -14.114 -13.184 1.00 86.31 67 ALA A C 1
ATOM 530 O O . ALA A 1 67 ? 12.379 -13.092 -13.780 1.00 86.31 67 ALA A O 1
ATOM 531 N N . PRO A 1 68 ? 10.745 -14.289 -12.806 1.00 89.69 68 PRO A N 1
ATOM 532 C CA . PRO A 1 68 ? 9.701 -13.289 -13.021 1.00 89.69 68 PRO A CA 1
ATOM 533 C C . PRO A 1 68 ? 9.944 -12.002 -12.211 1.00 89.69 68 PRO A C 1
ATOM 535 O O . PRO A 1 68 ? 10.717 -11.977 -11.250 1.00 89.69 68 PRO A O 1
ATOM 538 N N . CYS A 1 69 ? 9.259 -10.917 -12.578 1.00 89.75 69 CYS A N 1
ATOM 539 C CA . CYS A 1 69 ? 9.389 -9.601 -11.952 1.00 89.75 69 CYS A CA 1
ATOM 540 C C . CYS A 1 69 ? 9.182 -9.631 -10.435 1.00 89.75 69 CYS A C 1
ATOM 542 O O . CYS A 1 69 ? 9.879 -8.904 -9.741 1.00 89.75 69 CYS A O 1
ATOM 544 N N . GLN A 1 70 ? 8.303 -10.470 -9.889 1.00 89.56 70 GLN A N 1
ATOM 545 C CA . GLN A 1 70 ? 8.154 -10.598 -8.429 1.00 89.56 70 GLN A CA 1
ATOM 546 C C . GLN A 1 70 ? 9.445 -11.017 -7.707 1.00 89.56 70 GLN A C 1
ATOM 548 O O . GLN A 1 70 ? 9.677 -10.604 -6.572 1.00 89.56 70 GLN A O 1
ATOM 553 N N . ASP A 1 71 ? 10.312 -11.788 -8.368 1.00 89.38 71 ASP A N 1
ATOM 554 C CA . ASP A 1 71 ? 11.551 -12.301 -7.780 1.00 89.38 71 ASP A CA 1
ATOM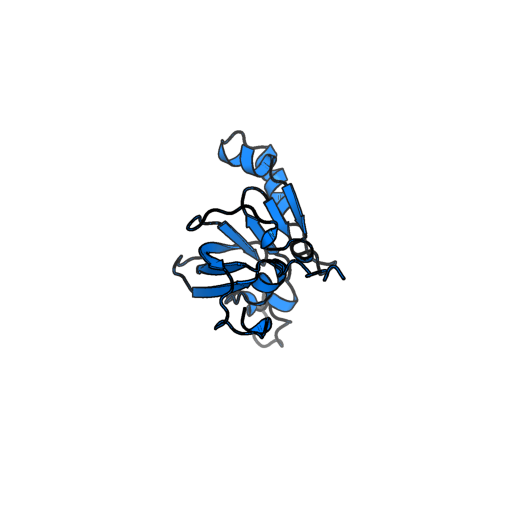 555 C C . ASP A 1 71 ? 12.724 -11.329 -7.966 1.00 89.38 71 ASP A C 1
ATOM 557 O O . ASP A 1 71 ? 13.697 -11.371 -7.211 1.00 89.38 71 ASP A O 1
ATOM 561 N N . ILE A 1 72 ? 12.629 -10.434 -8.955 1.00 89.50 72 ILE A N 1
ATOM 562 C CA . ILE A 1 72 ? 13.697 -9.502 -9.346 1.00 89.50 72 ILE A CA 1
ATOM 563 C C . ILE A 1 72 ? 13.387 -8.064 -8.899 1.00 89.50 72 ILE A C 1
ATOM 565 O O . ILE A 1 72 ? 14.238 -7.368 -8.348 1.00 89.50 72 ILE A O 1
ATOM 569 N N . CYS A 1 73 ? 12.162 -7.603 -9.126 1.00 90.38 73 CYS A N 1
ATOM 570 C CA . CYS A 1 73 ? 11.682 -6.235 -8.949 1.00 90.38 73 CYS A CA 1
ATOM 571 C C . CYS A 1 73 ? 10.838 -6.098 -7.671 1.00 90.38 73 CYS A C 1
ATOM 573 O O . CYS A 1 73 ? 9.681 -5.687 -7.706 1.00 90.38 73 CYS A O 1
ATOM 575 N N . LYS A 1 74 ? 11.436 -6.420 -6.521 1.00 93.75 74 LYS A N 1
ATOM 576 C CA . LYS A 1 74 ? 10.745 -6.479 -5.220 1.00 93.75 74 LYS A CA 1
ATOM 577 C C . LYS A 1 74 ? 10.443 -5.116 -4.587 1.00 93.75 74 LYS A C 1
ATOM 579 O O . LYS A 1 74 ? 9.709 -5.040 -3.606 1.00 93.75 74 LYS A O 1
ATOM 584 N N . SER A 1 75 ? 11.014 -4.030 -5.096 1.00 96.44 75 SER A N 1
ATOM 585 C CA . SER A 1 75 ? 10.808 -2.705 -4.505 1.00 96.44 75 SER A CA 1
ATOM 586 C C . SER A 1 75 ? 9.368 -2.226 -4.705 1.00 96.44 75 SER A C 1
ATOM 588 O O . SER A 1 75 ? 8.771 -2.409 -5.769 1.00 96.44 75 SER A O 1
ATOM 590 N N . GLY A 1 76 ? 8.820 -1.581 -3.683 1.00 97.56 76 GLY A N 1
ATOM 591 C CA . GLY A 1 76 ? 7.488 -0.994 -3.722 1.00 97.56 76 GLY A CA 1
ATOM 592 C C . GLY A 1 76 ? 7.177 -0.226 -2.446 1.00 97.56 76 GLY A C 1
ATOM 593 O O . GLY A 1 76 ? 7.863 -0.391 -1.435 1.00 97.56 76 GLY A O 1
ATOM 594 N N . PHE A 1 77 ? 6.149 0.614 -2.496 1.00 98.56 77 PHE A N 1
ATOM 595 C CA . PHE A 1 77 ? 5.702 1.401 -1.354 1.00 98.56 77 PHE A CA 1
ATOM 596 C C . PHE A 1 77 ? 4.182 1.530 -1.302 1.00 98.56 77 PHE A C 1
ATOM 598 O O . PHE A 1 77 ? 3.510 1.541 -2.334 1.00 98.56 77 PHE A O 1
ATOM 605 N N . PHE A 1 78 ? 3.657 1.696 -0.090 1.00 98.69 78 PHE A N 1
ATOM 606 C CA . PHE A 1 78 ? 2.353 2.319 0.119 1.00 98.69 78 PHE A CA 1
ATOM 607 C C . PHE A 1 78 ? 2.528 3.812 0.376 1.00 98.69 78 PHE A C 1
ATOM 609 O O . PHE A 1 78 ? 3.522 4.228 0.971 1.00 98.69 78 PHE A O 1
ATOM 616 N N . TYR A 1 79 ? 1.565 4.619 -0.052 1.00 98.25 79 TYR A N 1
ATOM 617 C CA . TYR A 1 79 ? 1.504 6.038 0.271 1.00 98.25 79 TYR A 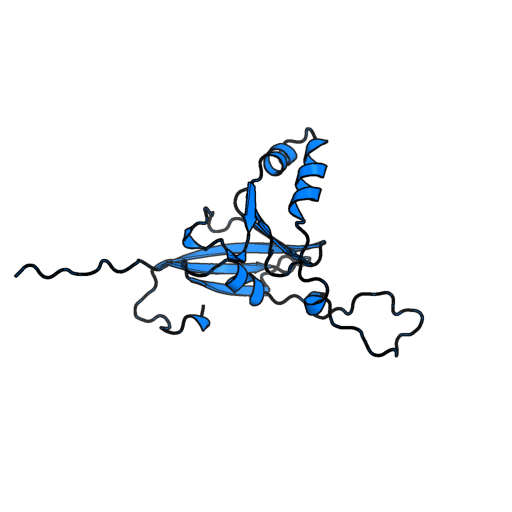CA 1
ATOM 618 C C . TYR A 1 79 ? 0.158 6.365 0.916 1.00 98.25 79 TYR A C 1
ATOM 620 O O . TYR A 1 79 ? -0.863 6.489 0.228 1.00 98.25 79 TYR A O 1
ATOM 628 N N . PHE A 1 80 ? 0.166 6.475 2.247 1.00 98.00 80 PHE A N 1
ATOM 629 C CA . PHE A 1 80 ? -1.009 6.774 3.071 1.00 98.00 80 PHE A CA 1
ATOM 630 C C . PHE A 1 80 ? -0.783 8.076 3.832 1.00 98.00 80 PHE A C 1
ATOM 632 O O . PHE A 1 80 ? 0.281 8.265 4.402 1.00 98.00 80 PHE A O 1
ATOM 639 N N . GLU A 1 81 ? -1.766 8.980 3.805 1.00 95.00 81 GLU A N 1
ATOM 640 C CA . GLU A 1 81 ? -1.752 10.265 4.534 1.00 95.00 81 GLU A CA 1
ATOM 641 C C . GLU A 1 81 ? -0.389 10.986 4.560 1.00 95.00 81 GLU A C 1
ATOM 643 O O . GLU A 1 81 ? 0.110 11.375 5.610 1.00 95.00 81 GLU A O 1
ATOM 648 N N . ASN A 1 82 ? 0.202 11.206 3.380 1.00 95.06 82 ASN A N 1
ATOM 649 C CA . ASN A 1 82 ? 1.483 11.907 3.231 1.00 95.06 82 ASN A CA 1
ATOM 650 C C . ASN A 1 82 ? 2.707 11.158 3.796 1.00 95.06 82 ASN A C 1
ATOM 652 O O . ASN A 1 82 ? 3.729 11.780 4.073 1.00 95.06 82 ASN A O 1
ATOM 656 N N . VAL A 1 83 ? 2.626 9.837 3.947 1.00 97.81 83 VAL A N 1
ATOM 657 C CA . VAL A 1 83 ? 3.729 8.990 4.413 1.00 97.81 83 VAL A CA 1
ATOM 658 C C . VAL A 1 83 ? 4.031 7.917 3.376 1.00 97.81 83 VAL A C 1
ATOM 660 O O . VAL A 1 83 ? 3.136 7.192 2.938 1.00 97.81 83 VAL A O 1
ATOM 663 N N . PHE A 1 84 ? 5.298 7.812 2.979 1.00 98.38 84 PHE A N 1
ATOM 664 C CA . PHE A 1 84 ? 5.798 6.712 2.162 1.00 98.38 84 PHE A CA 1
ATOM 665 C C . PHE A 1 84 ? 6.216 5.544 3.051 1.00 98.38 84 PHE A C 1
ATOM 667 O O . PHE A 1 84 ? 7.161 5.664 3.823 1.00 98.38 84 PHE A O 1
ATOM 674 N N . TYR A 1 85 ? 5.573 4.395 2.883 1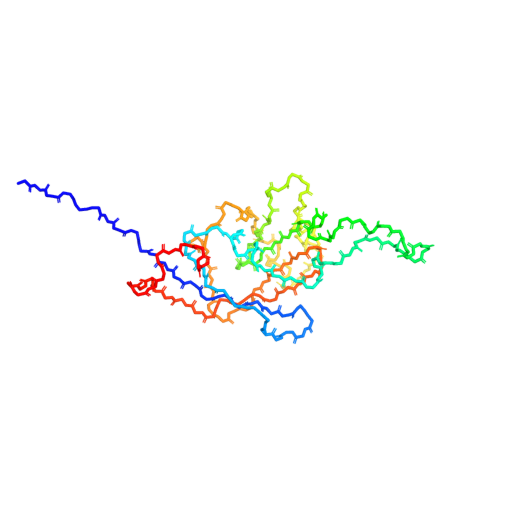.00 98.56 85 TYR A N 1
ATOM 675 C CA . TYR A 1 85 ? 5.943 3.140 3.530 1.00 98.56 85 TYR A CA 1
ATOM 676 C C . TYR A 1 85 ? 6.663 2.260 2.516 1.00 98.56 85 TYR A C 1
ATOM 678 O O . TYR A 1 85 ? 6.017 1.521 1.773 1.00 98.56 85 TYR A O 1
ATOM 686 N N . ASN A 1 86 ? 7.988 2.372 2.435 1.00 98.44 86 ASN A N 1
ATOM 687 C CA . ASN A 1 86 ? 8.782 1.570 1.501 1.00 98.44 86 ASN A CA 1
ATOM 688 C C . ASN A 1 86 ? 9.012 0.170 2.075 1.00 98.44 86 ASN A C 1
ATOM 690 O O . ASN A 1 86 ? 9.341 0.034 3.253 1.00 98.44 86 ASN A O 1
ATOM 694 N N . ASP A 1 87 ? 8.886 -0.866 1.247 1.00 98.06 87 ASP A N 1
ATOM 695 C CA . ASP A 1 87 ? 9.338 -2.203 1.632 1.00 98.06 87 ASP A CA 1
ATOM 696 C C . ASP A 1 87 ? 10.865 -2.250 1.599 1.00 98.06 87 ASP A C 1
ATOM 698 O O . ASP A 1 87 ? 11.473 -2.210 0.526 1.00 98.06 87 ASP A O 1
ATOM 702 N N . MET A 1 88 ? 11.477 -2.366 2.775 1.00 97.75 88 MET A N 1
ATOM 703 C CA . MET A 1 88 ? 12.928 -2.369 2.941 1.00 97.75 88 MET A CA 1
ATOM 704 C C . MET A 1 88 ? 13.443 -3.692 3.532 1.00 97.75 88 MET A C 1
ATOM 706 O O . MET A 1 88 ? 14.534 -3.717 4.118 1.00 97.75 88 MET A O 1
ATOM 710 N N . ARG A 1 89 ? 12.674 -4.785 3.374 1.00 96.69 89 ARG A N 1
ATOM 711 C CA . ARG A 1 89 ? 13.016 -6.123 3.895 1.00 96.69 89 ARG A CA 1
ATOM 712 C C . ARG A 1 89 ? 14.171 -6.772 3.146 1.00 96.69 89 ARG A C 1
ATOM 714 O O . ARG A 1 89 ? 14.942 -7.522 3.738 1.00 96.69 89 ARG A O 1
ATOM 721 N N . ASP A 1 90 ? 14.281 -6.501 1.848 1.00 95.44 90 ASP A N 1
ATOM 722 C CA . ASP A 1 90 ? 15.402 -6.935 1.014 1.00 95.44 90 ASP A CA 1
ATOM 723 C C . ASP A 1 90 ? 16.426 -5.794 0.915 1.00 95.44 90 ASP A C 1
ATOM 725 O O . ASP A 1 90 ? 16.070 -4.659 0.596 1.00 95.44 90 ASP A O 1
ATOM 729 N N . GLY A 1 91 ? 17.707 -6.081 1.165 1.00 94.62 91 GLY A N 1
ATOM 730 C CA . GLY A 1 91 ? 18.784 -5.089 1.061 1.00 94.62 91 GLY A CA 1
ATOM 731 C C . GLY A 1 91 ? 18.989 -4.541 -0.357 1.00 94.62 91 GLY A C 1
ATOM 732 O O . GLY A 1 91 ? 19.643 -3.513 -0.524 1.00 94.62 91 GLY A O 1
ATOM 733 N N . LEU A 1 92 ? 18.425 -5.204 -1.372 1.00 94.38 92 LEU A N 1
ATOM 734 C CA . LEU A 1 92 ? 18.401 -4.737 -2.758 1.00 94.38 92 LEU A CA 1
ATOM 735 C C . LEU A 1 92 ? 17.205 -3.826 -3.069 1.00 94.38 92 LEU A C 1
ATOM 737 O O . LEU A 1 92 ? 17.166 -3.234 -4.153 1.00 94.38 92 LEU A O 1
ATOM 741 N N . ASN A 1 93 ? 16.238 -3.696 -2.153 1.00 95.94 93 ASN A N 1
ATOM 742 C CA . ASN A 1 93 ? 15.093 -2.826 -2.371 1.00 95.94 93 ASN A CA 1
ATOM 743 C C . ASN A 1 93 ? 15.508 -1.356 -2.401 1.00 95.94 93 ASN A C 1
ATOM 745 O O . ASN A 1 93 ? 16.304 -0.871 -1.595 1.00 95.94 93 ASN A O 1
ATOM 749 N N . ARG A 1 94 ? 14.932 -0.634 -3.359 1.00 95.44 94 ARG A N 1
ATOM 750 C CA . ARG A 1 94 ? 15.140 0.795 -3.543 1.00 95.44 94 ARG A CA 1
ATOM 751 C C . ARG A 1 94 ? 14.049 1.570 -2.828 1.00 95.44 94 ARG A C 1
ATOM 753 O O . ARG A 1 94 ? 12.866 1.283 -2.974 1.00 95.44 94 ARG A O 1
ATOM 760 N N . ASP A 1 95 ? 14.477 2.615 -2.140 1.00 96.62 95 ASP A N 1
ATOM 761 C CA . ASP A 1 95 ? 13.600 3.648 -1.610 1.00 96.62 95 ASP A CA 1
ATOM 762 C C . ASP A 1 95 ? 13.153 4.567 -2.759 1.00 96.62 95 ASP A C 1
ATOM 764 O O . ASP A 1 95 ? 13.883 5.475 -3.171 1.00 96.62 95 ASP A O 1
ATOM 768 N N . TYR A 1 96 ? 11.969 4.293 -3.312 1.00 95.12 96 TYR A N 1
ATOM 769 C CA . TYR A 1 96 ? 11.404 5.072 -4.418 1.00 95.12 96 TYR A CA 1
ATOM 770 C C . TYR A 1 96 ? 10.965 6.474 -3.991 1.00 95.12 96 TYR A C 1
ATOM 772 O O . TYR A 1 96 ? 10.923 7.383 -4.823 1.00 95.12 96 TYR A O 1
ATOM 780 N N . SER A 1 97 ? 10.680 6.674 -2.701 1.00 96.12 97 SER A N 1
ATOM 781 C CA . SER A 1 97 ? 10.192 7.956 -2.195 1.00 96.12 97 SER A CA 1
ATOM 782 C C . SER A 1 97 ? 11.193 9.091 -2.416 1.00 96.12 97 SER A C 1
ATOM 784 O O . SER A 1 97 ? 10.787 10.204 -2.735 1.00 96.12 97 SER A O 1
ATOM 786 N N . ARG A 1 98 ? 12.503 8.811 -2.354 1.00 94.56 98 ARG A N 1
ATOM 787 C CA . ARG A 1 98 ? 13.561 9.823 -2.531 1.00 94.56 98 ARG A CA 1
ATOM 788 C C . ARG A 1 98 ? 13.446 10.550 -3.857 1.00 94.56 98 ARG A C 1
ATOM 790 O O . ARG A 1 98 ? 13.394 11.772 -3.874 1.00 94.56 98 ARG A O 1
ATOM 797 N N . SER A 1 99 ? 13.353 9.802 -4.955 1.00 93.88 99 SER A N 1
ATOM 798 C CA . SER A 1 99 ? 13.262 10.390 -6.292 1.00 93.88 99 SER A CA 1
ATOM 799 C C . SER A 1 99 ? 11.986 11.212 -6.468 1.00 93.88 99 SER A C 1
ATOM 801 O O . SER A 1 99 ? 12.028 12.246 -7.125 1.00 93.88 99 SER A O 1
ATOM 803 N N . LEU A 1 100 ? 10.874 10.794 -5.856 1.00 94.88 100 LEU A N 1
ATOM 804 C CA . LEU A 1 100 ? 9.604 11.525 -5.904 1.00 94.88 100 LEU A CA 1
ATOM 805 C C . LEU A 1 100 ? 9.654 12.819 -5.081 1.00 94.88 100 LEU A C 1
ATOM 807 O O . LEU A 1 100 ? 9.198 13.864 -5.544 1.00 94.88 100 LEU A O 1
ATOM 811 N N . ILE A 1 101 ? 10.231 12.761 -3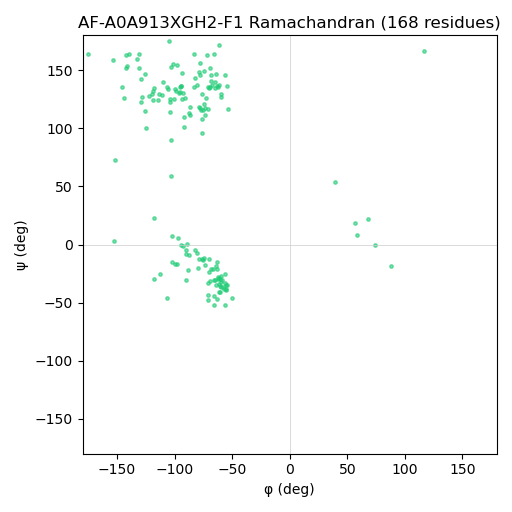.880 1.00 95.69 101 ILE A N 1
ATOM 812 C CA . ILE A 1 101 ? 10.411 13.920 -3.000 1.00 95.69 101 ILE A CA 1
ATOM 813 C C . ILE A 1 101 ? 11.386 14.916 -3.635 1.00 95.69 101 ILE A C 1
ATOM 815 O O . ILE A 1 101 ? 11.115 16.115 -3.639 1.00 95.69 101 ILE A O 1
ATOM 819 N N . ASP A 1 102 ? 12.498 14.435 -4.197 1.00 94.62 102 ASP A N 1
ATOM 820 C CA . ASP A 1 102 ? 13.484 15.270 -4.884 1.00 94.62 102 ASP A CA 1
ATOM 821 C C . ASP A 1 102 ? 12.882 15.936 -6.121 1.00 94.62 102 ASP A C 1
ATOM 823 O O . ASP A 1 102 ? 12.993 17.149 -6.260 1.00 94.62 102 ASP A O 1
ATOM 827 N N . TRP A 1 103 ? 12.162 15.181 -6.956 1.00 93.88 103 TRP A N 1
ATOM 828 C CA . TRP A 1 103 ? 11.434 15.735 -8.099 1.00 93.88 103 TRP A CA 1
ATOM 829 C C . TRP A 1 103 ? 10.423 16.811 -7.684 1.00 93.88 103 TRP A C 1
ATOM 831 O O . TRP A 1 103 ? 10.283 17.832 -8.357 1.00 93.88 103 TRP A O 1
ATOM 841 N N . ALA A 1 104 ? 9.745 16.628 -6.549 1.00 95.12 104 ALA A N 1
ATOM 842 C CA . ALA A 1 104 ? 8.800 17.618 -6.057 1.00 95.12 104 ALA A CA 1
ATOM 843 C C . ALA A 1 104 ? 9.477 18.942 -5.668 1.00 95.12 104 ALA A C 1
ATOM 845 O O . ALA A 1 104 ? 8.829 19.980 -5.794 1.00 95.12 104 ALA A O 1
ATOM 846 N N . LYS A 1 105 ? 10.745 18.948 -5.213 1.00 93.12 105 LYS A N 1
ATOM 847 C CA . LYS A 1 105 ? 11.454 20.154 -4.721 1.00 93.12 105 LYS A CA 1
ATOM 848 C C . LYS A 1 105 ? 11.466 21.297 -5.732 1.00 93.12 105 LYS A C 1
ATOM 850 O O . LYS A 1 105 ? 11.240 22.434 -5.314 1.00 93.12 105 LYS A O 1
ATOM 855 N N . ASP A 1 106 ? 11.621 20.974 -7.011 1.00 91.38 106 ASP A N 1
ATOM 856 C CA . ASP A 1 106 ? 11.737 21.941 -8.108 1.00 91.38 106 ASP A CA 1
ATOM 857 C C . ASP A 1 106 ? 10.384 22.507 -8.576 1.00 91.38 106 ASP A C 1
ATOM 859 O O . ASP A 1 106 ? 10.338 23.435 -9.379 1.00 91.38 106 ASP A O 1
ATOM 863 N N . SER A 1 107 ? 9.269 21.970 -8.072 1.00 92.94 107 SER A N 1
ATOM 864 C CA . SER A 1 107 ? 7.918 22.400 -8.433 1.00 92.94 107 SER A CA 1
ATOM 865 C C . SER A 1 107 ? 7.328 23.358 -7.395 1.00 92.94 107 SER A C 1
ATOM 867 O O . SER A 1 107 ? 7.341 23.077 -6.195 1.00 92.94 107 SER A O 1
ATOM 869 N N . GLU A 1 108 ? 6.763 24.480 -7.841 1.00 92.75 108 GLU A N 1
ATOM 870 C CA . GLU A 1 108 ? 5.993 25.408 -6.993 1.00 92.75 108 GLU A CA 1
ATOM 871 C C . GLU A 1 108 ? 4.497 25.058 -6.931 1.00 92.75 108 GLU A C 1
ATOM 873 O O . GLU A 1 108 ? 3.720 25.722 -6.246 1.00 92.75 108 GLU A O 1
ATOM 878 N N . GLU A 1 109 ? 4.084 23.990 -7.616 1.00 93.19 109 GLU A N 1
ATOM 879 C CA . GLU A 1 109 ? 2.686 23.585 -7.674 1.00 93.19 109 GLU A CA 1
ATOM 880 C C . GLU A 1 109 ? 2.141 23.168 -6.295 1.00 93.19 109 GLU A C 1
ATOM 882 O O . GLU A 1 109 ? 2.848 22.528 -5.504 1.00 93.19 109 GLU A O 1
ATOM 887 N N . PRO A 1 110 ? 0.848 23.412 -6.004 1.00 88.75 110 PRO A N 1
ATOM 888 C CA . PRO A 1 110 ? 0.255 23.072 -4.711 1.00 88.75 110 PRO A CA 1
ATOM 889 C C . PRO A 1 110 ? 0.408 21.596 -4.320 1.00 88.75 110 PRO A C 1
ATOM 891 O O . PRO A 1 110 ? 0.593 21.289 -3.141 1.00 88.75 110 PRO A O 1
ATOM 894 N N . TRP A 1 111 ? 0.369 20.673 -5.288 1.00 88.00 111 TRP A N 1
ATOM 895 C CA . TRP A 1 111 ? 0.546 19.238 -5.033 1.00 88.00 111 TRP A CA 1
ATOM 896 C C . TRP A 1 111 ? 1.955 18.898 -4.529 1.00 88.00 111 TRP A C 1
ATOM 898 O O . TRP A 1 111 ? 2.111 17.975 -3.728 1.00 88.00 111 TRP A O 1
ATOM 908 N N . ALA A 1 112 ? 2.969 19.661 -4.942 1.00 93.06 112 ALA A N 1
ATOM 909 C CA . ALA A 1 112 ? 4.359 19.394 -4.603 1.00 93.06 112 ALA A CA 1
ATOM 910 C C . ALA A 1 112 ? 4.630 19.637 -3.115 1.00 93.06 112 ALA A C 1
ATOM 912 O O . ALA A 1 112 ? 5.427 18.926 -2.513 1.00 93.06 112 ALA A O 1
ATOM 913 N N . SER A 1 113 ? 3.922 20.584 -2.489 1.00 90.69 113 SER A N 1
ATOM 914 C CA . SER A 1 113 ? 4.047 20.876 -1.051 1.00 90.69 113 SER A CA 1
ATOM 915 C C . SER A 1 113 ? 3.812 19.649 -0.158 1.00 90.69 113 SER A C 1
ATOM 917 O O . SER A 1 113 ? 4.539 19.437 0.816 1.00 90.69 113 SER A O 1
ATOM 919 N N . LYS A 1 114 ? 2.843 18.800 -0.523 1.00 89.62 114 LYS A N 1
ATOM 920 C CA . LYS A 1 114 ? 2.544 17.545 0.177 1.00 89.62 114 LYS A CA 1
ATOM 921 C C . LYS A 1 114 ? 3.704 16.560 0.041 1.00 89.62 114 LYS A C 1
ATOM 923 O O . LYS A 1 114 ? 4.273 16.132 1.040 1.00 89.62 114 LYS A O 1
ATOM 928 N N . LEU A 1 115 ? 4.156 16.312 -1.188 1.00 93.31 115 LEU A N 1
ATOM 929 C CA . LEU A 1 115 ? 5.286 15.413 -1.439 1.00 93.31 115 LEU A CA 1
ATOM 930 C C . LEU A 1 115 ? 6.584 15.887 -0.767 1.00 93.31 115 LEU A C 1
ATOM 932 O O . LEU A 1 115 ? 7.263 15.084 -0.139 1.00 93.31 115 LEU A O 1
ATOM 936 N N . LYS A 1 116 ? 6.890 17.191 -0.787 1.00 93.06 116 LYS A N 1
ATOM 937 C CA . LYS A 1 116 ? 8.060 17.770 -0.094 1.00 93.06 116 LYS A CA 1
ATOM 938 C C . LYS A 1 116 ? 8.045 17.541 1.417 1.00 93.06 116 LYS A C 1
ATOM 940 O O . LYS A 1 116 ? 9.103 17.460 2.032 1.00 93.06 116 LYS A O 1
ATOM 945 N N . SER A 1 117 ? 6.854 17.502 2.009 1.00 93.00 117 SER A N 1
ATOM 946 C CA . SER A 1 117 ? 6.653 17.331 3.451 1.00 93.00 117 SER A CA 1
ATOM 947 C C . SER A 1 117 ? 6.354 15.885 3.843 1.00 93.00 117 SER A C 1
ATOM 949 O O . SER A 1 117 ? 6.035 15.628 5.003 1.00 93.00 117 SER A O 1
ATOM 951 N N . SER A 1 118 ? 6.425 14.946 2.895 1.00 95.69 118 SER A N 1
ATOM 952 C CA . SER A 1 118 ? 6.121 13.549 3.173 1.00 95.69 118 SER A CA 1
ATOM 953 C C . SER A 1 118 ? 7.194 12.916 4.052 1.00 95.69 118 SER A C 1
ATOM 955 O O . SER A 1 118 ? 8.391 13.083 3.805 1.00 95.69 118 SER A O 1
ATOM 957 N N . SER A 1 119 ? 6.767 12.177 5.074 1.00 96.81 119 SER A N 1
ATOM 958 C CA . SER A 1 119 ? 7.671 11.339 5.860 1.00 96.81 119 SER A CA 1
ATOM 959 C C . SER A 1 119 ? 7.891 9.997 5.166 1.00 96.81 119 SER A C 1
ATOM 961 O O . SER A 1 119 ? 7.161 9.610 4.247 1.00 96.81 119 SER A O 1
ATOM 963 N N . VAL A 1 120 ? 8.937 9.295 5.595 1.00 98.00 120 VAL A N 1
ATOM 964 C CA . VAL A 1 120 ? 9.323 7.996 5.050 1.00 98.00 120 VAL A CA 1
ATOM 965 C C . VAL A 1 120 ? 9.479 7.011 6.199 1.00 98.00 120 VAL A C 1
ATOM 967 O O . VAL A 1 120 ? 10.221 7.270 7.145 1.00 98.00 120 VAL A O 1
ATOM 970 N N . GLU A 1 121 ? 8.793 5.880 6.095 1.00 98.19 121 GLU A N 1
ATOM 971 C CA . GLU A 1 121 ? 8.793 4.786 7.060 1.00 98.19 121 GLU A CA 1
ATOM 972 C C . GLU A 1 121 ? 9.032 3.437 6.365 1.00 98.19 121 GLU A C 1
ATOM 974 O O . GLU A 1 121 ? 8.944 3.306 5.137 1.00 98.19 121 GLU A O 1
ATOM 979 N N . ARG A 1 122 ? 9.377 2.424 7.165 1.00 98.44 122 ARG A N 1
ATOM 980 C CA . ARG A 1 122 ? 9.632 1.053 6.707 1.00 98.44 122 ARG A CA 1
ATOM 981 C C . ARG A 1 122 ? 8.354 0.235 6.816 1.00 98.44 122 ARG A C 1
ATOM 983 O O . ARG A 1 122 ? 7.770 0.133 7.889 1.00 98.44 122 ARG A O 1
ATOM 990 N N . MET A 1 123 ? 7.940 -0.382 5.718 1.00 98.31 123 MET A N 1
ATOM 991 C CA . MET A 1 123 ? 6.678 -1.118 5.633 1.00 98.31 123 MET A CA 1
ATOM 992 C C . MET A 1 123 ? 6.602 -2.295 6.618 1.00 98.31 123 MET A C 1
ATOM 994 O O . MET A 1 123 ? 5.535 -2.603 7.144 1.00 98.31 123 MET A O 1
ATOM 998 N N . GLU A 1 124 ? 7.729 -2.960 6.857 1.00 98.38 124 GLU A N 1
ATOM 999 C CA . GLU A 1 124 ? 7.858 -4.104 7.761 1.00 98.38 124 GLU A CA 1
ATOM 1000 C C . GLU A 1 124 ? 7.807 -3.742 9.248 1.00 98.38 124 GLU A C 1
ATOM 1002 O O . GLU A 1 124 ? 7.556 -4.622 10.068 1.00 98.38 124 GLU A O 1
ATOM 1007 N N . ASP A 1 125 ? 8.007 -2.467 9.586 1.00 98.31 125 ASP A N 1
ATOM 1008 C CA . ASP A 1 125 ? 7.994 -1.974 10.965 1.00 98.31 125 ASP A CA 1
ATOM 1009 C C . ASP A 1 125 ? 6.671 -1.257 11.302 1.00 98.31 125 ASP A C 1
ATOM 1011 O O . ASP A 1 125 ? 6.347 -1.055 12.474 1.00 98.31 125 ASP A O 1
ATOM 1015 N N . THR A 1 126 ? 5.873 -0.903 10.289 1.00 98.31 126 THR A N 1
ATOM 1016 C CA . THR A 1 126 ? 4.594 -0.200 10.447 1.00 98.31 126 THR A CA 1
ATOM 1017 C C . THR A 1 126 ? 3.422 -1.178 10.525 1.00 98.31 126 THR A C 1
ATOM 1019 O O . THR A 1 126 ? 3.242 -2.031 9.653 1.00 98.31 126 THR A O 1
ATOM 1022 N N . LYS A 1 127 ? 2.564 -1.008 11.539 1.00 98.06 127 LYS A N 1
ATOM 1023 C CA . LYS A 1 127 ? 1.310 -1.762 11.716 1.00 98.06 127 LYS A CA 1
ATOM 1024 C C . LYS A 1 127 ? 0.084 -0.967 11.290 1.00 98.06 127 LYS A C 1
ATOM 1026 O O . LYS A 1 127 ? 0.086 0.259 11.387 1.00 98.06 127 LYS A O 1
ATOM 1031 N N . PHE A 1 128 ? -0.997 -1.652 10.927 1.00 97.88 128 PHE A N 1
ATOM 1032 C CA . PHE A 1 128 ? -2.264 -0.996 10.584 1.00 97.88 128 PHE A CA 1
ATOM 1033 C C . PHE A 1 128 ? -2.820 -0.123 11.722 1.00 97.88 128 PHE A C 1
ATOM 1035 O O . PHE A 1 128 ? -3.314 0.968 11.460 1.00 97.88 128 PHE A O 1
ATOM 1042 N N . GLU A 1 129 ? -2.661 -0.536 12.983 1.00 96.38 129 GLU A N 1
ATOM 1043 C CA . GLU A 1 129 ? -3.085 0.231 14.168 1.00 96.38 129 GLU A CA 1
ATOM 1044 C C . GLU A 1 129 ? -2.341 1.561 14.356 1.00 96.38 129 GLU A C 1
ATOM 1046 O O . GLU A 1 129 ? -2.814 2.430 15.084 1.00 96.38 129 GLU A O 1
ATOM 1051 N N . SER A 1 130 ? -1.180 1.728 13.714 1.00 96.12 130 SER A N 1
ATOM 1052 C CA . SER A 1 130 ? -0.407 2.977 13.755 1.00 96.12 130 SER A CA 1
ATOM 1053 C C . SER A 1 130 ? -0.768 3.955 12.636 1.00 96.12 130 SER A C 1
ATOM 1055 O O . SER A 1 130 ? -0.304 5.094 12.647 1.00 96.12 130 SER A O 1
ATOM 1057 N N . LEU A 1 131 ? -1.595 3.536 11.673 1.00 96.56 131 LEU A N 1
ATOM 1058 C CA . LEU A 1 131 ? -1.966 4.382 10.549 1.00 96.56 131 LEU A CA 1
ATOM 1059 C C . LEU A 1 131 ? -3.030 5.410 10.930 1.00 96.56 131 LEU A C 1
ATOM 1061 O O . LEU A 1 131 ? -3.970 5.138 11.675 1.00 96.56 131 LEU A O 1
ATOM 1065 N N . THR A 1 132 ? -2.934 6.581 10.307 1.00 95.06 132 THR A N 1
ATOM 1066 C CA . THR A 1 132 ? -4.064 7.503 10.168 1.00 95.06 132 THR A CA 1
ATOM 1067 C C . THR A 1 132 ? -4.624 7.335 8.762 1.00 95.06 132 THR A C 1
ATOM 1069 O O . THR A 1 132 ? -3.873 7.438 7.797 1.00 95.06 132 THR A O 1
ATOM 1072 N N . ILE A 1 133 ? -5.920 7.047 8.636 1.00 95.81 133 ILE A N 1
ATOM 1073 C CA . ILE A 1 133 ? -6.578 6.809 7.344 1.00 95.81 133 ILE A CA 1
ATOM 1074 C C . ILE A 1 133 ? -7.967 7.449 7.287 1.00 95.81 133 ILE A C 1
ATOM 1076 O O . ILE A 1 133 ? -8.575 7.776 8.307 1.00 95.81 133 ILE A O 1
ATOM 1080 N N . ARG A 1 134 ? -8.495 7.575 6.071 1.00 98.00 134 ARG A N 1
ATOM 1081 C CA . ARG A 1 134 ? -9.867 7.968 5.759 1.00 98.00 134 ARG A CA 1
ATOM 1082 C C . ARG A 1 134 ? -10.551 6.837 5.002 1.00 98.00 134 ARG A C 1
ATOM 1084 O O . ARG A 1 134 ? -10.074 6.414 3.948 1.00 98.00 134 ARG A O 1
ATOM 1091 N N . LEU A 1 135 ? -11.688 6.380 5.520 1.00 98.06 135 LEU A N 1
ATOM 1092 C CA . LEU A 1 135 ? -12.509 5.389 4.829 1.00 98.06 135 LEU A CA 1
ATOM 1093 C C . LEU A 1 135 ? -13.026 5.958 3.502 1.00 98.06 135 LEU A C 1
ATOM 1095 O O . LEU A 1 135 ? -13.432 7.118 3.424 1.00 98.06 135 LEU A O 1
ATOM 1099 N N . GLY A 1 136 ? -12.973 5.144 2.451 1.00 97.88 136 GLY A N 1
ATOM 1100 C CA . GLY A 1 136 ? -13.368 5.517 1.093 1.00 97.88 136 GLY A CA 1
ATOM 1101 C C . GLY A 1 136 ? -12.385 6.436 0.356 1.00 97.88 136 GLY A C 1
ATOM 1102 O O . GLY A 1 136 ? -12.644 6.781 -0.797 1.00 97.88 136 GLY A O 1
ATOM 1103 N N . TYR A 1 137 ? -11.268 6.841 0.972 1.00 98.06 137 TYR A N 1
ATOM 1104 C CA . TYR A 1 137 ? -10.279 7.699 0.318 1.00 98.06 137 TYR A CA 1
ATOM 1105 C C . TYR A 1 137 ? -9.306 6.880 -0.553 1.00 98.06 137 TYR A C 1
ATOM 1107 O O . TYR A 1 137 ? -8.816 5.844 -0.098 1.00 98.06 137 TYR A O 1
ATOM 1115 N N . PRO A 1 138 ? -8.996 7.326 -1.789 1.00 97.75 138 PRO A N 1
ATOM 1116 C CA . PRO A 1 138 ? -8.056 6.636 -2.662 1.00 97.75 138 PRO A CA 1
ATOM 1117 C C . PRO A 1 138 ? -6.608 6.902 -2.244 1.00 97.75 138 PRO A C 1
ATOM 1119 O O . PRO A 1 138 ? -6.103 8.022 -2.338 1.00 97.75 138 PRO A O 1
ATOM 1122 N N . TYR A 1 139 ? -5.931 5.841 -1.827 1.00 98.38 139 TYR A N 1
ATOM 1123 C CA . TYR A 1 139 ? -4.499 5.805 -1.568 1.00 98.38 139 TYR A CA 1
ATOM 1124 C C . TYR A 1 139 ? -3.738 5.074 -2.675 1.00 98.38 139 TYR A C 1
ATOM 1126 O O . TYR A 1 139 ? -4.346 4.520 -3.589 1.00 98.38 139 TYR A O 1
ATOM 1134 N N . LEU A 1 140 ? -2.405 5.060 -2.590 1.00 98.12 140 LEU A N 1
ATOM 1135 C CA . LEU A 1 140 ? -1.534 4.472 -3.604 1.00 98.12 140 LEU A CA 1
ATOM 1136 C C . LEU A 1 140 ? -0.715 3.306 -3.041 1.00 98.12 140 LEU A C 1
ATOM 1138 O O . LEU A 1 140 ? -0.091 3.418 -1.988 1.00 98.12 140 LEU A O 1
ATOM 1142 N N . TYR A 1 141 ? -0.666 2.219 -3.800 1.00 98.62 141 TYR A N 1
ATOM 1143 C CA . TYR A 1 141 ? 0.383 1.207 -3.750 1.00 98.62 141 TYR A CA 1
ATOM 1144 C C . TYR A 1 141 ? 1.136 1.233 -5.075 1.00 98.62 141 TYR A C 1
ATOM 1146 O O . TYR A 1 141 ? 0.519 1.093 -6.127 1.00 98.62 141 TYR A O 1
ATOM 1154 N N . CYS A 1 142 ? 2.452 1.410 -5.046 1.00 98.19 142 CYS A N 1
ATOM 1155 C CA . CYS A 1 142 ? 3.282 1.340 -6.243 1.00 98.19 142 CYS A CA 1
ATOM 1156 C C . CYS A 1 142 ? 4.318 0.230 -6.089 1.00 98.19 142 CYS A C 1
ATOM 1158 O O . CYS A 1 142 ? 5.036 0.183 -5.088 1.00 98.19 142 CYS A O 1
ATOM 1160 N N . HIS A 1 143 ? 4.417 -0.648 -7.085 1.00 96.38 143 HIS A N 1
ATOM 1161 C CA . HIS A 1 143 ? 5.440 -1.692 -7.149 1.00 96.38 143 HIS A CA 1
ATOM 1162 C C . HIS A 1 143 ? 6.106 -1.732 -8.524 1.00 96.38 143 HIS A C 1
ATOM 1164 O O . HIS A 1 143 ? 5.591 -1.181 -9.501 1.00 96.38 143 HIS A O 1
ATOM 1170 N N . GLN A 1 144 ? 7.300 -2.331 -8.582 1.00 93.81 144 GLN A N 1
ATOM 1171 C CA . GLN A 1 144 ? 8.109 -2.451 -9.805 1.00 93.81 144 GLN A CA 1
ATOM 1172 C C . GLN A 1 144 ? 8.443 -1.095 -10.476 1.00 93.81 144 GLN A C 1
ATOM 1174 O O . GLN A 1 144 ? 8.832 -1.040 -11.640 1.00 93.81 144 GLN A O 1
ATOM 1179 N N . GLY A 1 145 ? 8.316 0.011 -9.734 1.00 90.44 145 GLY A N 1
ATOM 1180 C CA . GLY A 1 145 ? 8.701 1.368 -10.132 1.00 90.44 145 GLY A CA 1
ATOM 1181 C C . GLY A 1 145 ? 7.637 2.180 -10.875 1.00 90.44 145 GLY A C 1
ATOM 1182 O O . GLY A 1 145 ? 7.764 3.400 -10.920 1.00 90.44 145 GLY A O 1
ATOM 1183 N N . ASN A 1 146 ? 6.608 1.553 -11.449 1.00 92.56 146 ASN A N 1
ATOM 1184 C CA . ASN A 1 146 ? 5.574 2.265 -12.214 1.00 92.56 146 ASN A CA 1
ATOM 1185 C C . ASN A 1 146 ? 4.195 1.582 -12.244 1.00 92.56 146 ASN A C 1
ATOM 1187 O O . ASN A 1 146 ? 3.300 2.054 -12.948 1.00 92.56 146 ASN A O 1
ATOM 1191 N N . CYS A 1 147 ? 4.009 0.460 -11.544 1.00 96.25 147 CYS A N 1
ATOM 1192 C CA . CYS A 1 147 ? 2.711 -0.195 -11.476 1.00 96.25 147 CYS A CA 1
ATOM 1193 C C . CYS A 1 147 ? 1.945 0.338 -10.262 1.00 96.25 147 CYS A C 1
ATOM 1195 O O . CYS A 1 147 ? 2.222 -0.028 -9.121 1.00 96.25 147 CYS A O 1
ATOM 1197 N N . GLU A 1 148 ? 1.018 1.256 -10.529 1.00 97.69 148 GLU A N 1
ATOM 1198 C CA . GLU A 1 148 ? 0.320 2.068 -9.530 1.00 97.69 148 GLU A CA 1
ATOM 1199 C C . GLU A 1 148 ? -1.107 1.564 -9.307 1.00 97.69 148 GLU A C 1
ATOM 1201 O O . GLU A 1 148 ? -1.960 1.643 -10.188 1.00 97.69 148 GLU A O 1
ATOM 1206 N N . HIS A 1 149 ? -1.385 1.061 -8.112 1.00 98.31 149 HIS A N 1
ATOM 1207 C CA . HIS A 1 149 ? -2.686 0.559 -7.699 1.00 98.31 149 HIS A CA 1
ATOM 1208 C C . HIS A 1 149 ? -3.351 1.526 -6.730 1.00 98.31 149 HIS A C 1
ATOM 1210 O O . HIS A 1 149 ? -2.736 1.969 -5.758 1.00 98.31 149 HIS A O 1
ATOM 1216 N N . ILE A 1 150 ? -4.640 1.789 -6.946 1.00 98.50 150 ILE A N 1
ATOM 1217 C CA . ILE A 1 150 ? -5.444 2.478 -5.939 1.00 98.50 150 ILE A CA 1
ATOM 1218 C C . ILE A 1 150 ? -5.779 1.486 -4.822 1.00 98.50 150 ILE A C 1
ATOM 1220 O O . ILE A 1 150 ? -6.279 0.389 -5.087 1.00 98.50 150 ILE A O 1
ATOM 1224 N N . VAL A 1 151 ? -5.518 1.906 -3.588 1.00 98.62 151 VAL A N 1
ATOM 1225 C CA . VAL A 1 151 ? -5.854 1.201 -2.349 1.00 98.62 151 VAL A CA 1
ATOM 1226 C C . VAL A 1 151 ? -6.936 1.994 -1.629 1.00 98.62 151 VAL A C 1
ATOM 1228 O O . VAL A 1 151 ? -6.783 3.196 -1.430 1.00 98.62 151 VAL A O 1
ATOM 1231 N N . ILE A 1 152 ? -8.031 1.347 -1.237 1.00 98.69 152 ILE A N 1
ATOM 1232 C CA . ILE A 1 152 ? -9.132 2.000 -0.519 1.00 98.69 152 ILE A CA 1
ATOM 1233 C C . ILE A 1 152 ? -9.457 1.189 0.727 1.00 98.69 152 ILE A C 1
ATOM 1235 O O . ILE A 1 152 ? -9.815 0.020 0.624 1.00 98.69 152 ILE A O 1
ATOM 1239 N N . PHE A 1 153 ? -9.393 1.823 1.895 1.00 98.62 153 PHE A N 1
ATOM 1240 C CA . PHE A 1 153 ? -9.974 1.264 3.114 1.00 98.62 153 PHE A CA 1
ATOM 1241 C C . PHE A 1 153 ? -11.489 1.461 3.044 1.00 98.62 153 PHE A C 1
ATOM 1243 O O . PHE A 1 153 ? -11.967 2.595 3.095 1.00 98.62 153 PHE A O 1
ATOM 1250 N N . THR A 1 154 ? -12.241 0.387 2.827 1.00 98.38 154 THR A N 1
ATOM 1251 C CA . THR A 1 154 ? -13.684 0.444 2.548 1.00 98.38 154 THR A CA 1
ATOM 1252 C C . THR A 1 154 ? -14.530 0.374 3.809 1.00 98.38 154 THR A C 1
ATOM 1254 O O . THR A 1 154 ? -15.599 0.978 3.842 1.00 98.38 154 THR A O 1
ATOM 1257 N N . ASP A 1 155 ? -14.046 -0.317 4.840 1.00 98.12 155 ASP A N 1
ATOM 1258 C CA . ASP A 1 155 ? -14.761 -0.512 6.099 1.00 98.12 155 ASP A CA 1
ATOM 1259 C C . ASP A 1 155 ? -13.796 -0.740 7.274 1.00 98.12 155 ASP A C 1
ATOM 1261 O O . ASP A 1 155 ? -12.638 -1.126 7.081 1.00 98.12 155 ASP A O 1
ATOM 1265 N N . LEU A 1 156 ? -14.285 -0.501 8.491 1.00 96.50 156 LEU A N 1
ATOM 1266 C CA . LEU A 1 156 ? -13.575 -0.712 9.750 1.00 96.50 156 LEU A CA 1
ATOM 1267 C C . LEU A 1 156 ? -14.559 -1.201 10.809 1.00 96.50 156 LEU A C 1
ATOM 1269 O O . LEU A 1 156 ? -15.544 -0.526 11.112 1.00 96.50 156 LEU A O 1
ATOM 1273 N N . ARG A 1 157 ? -14.247 -2.334 11.441 1.00 96.44 157 ARG A N 1
ATOM 1274 C CA . ARG A 1 157 ? -15.053 -2.884 12.537 1.00 96.44 157 ARG A CA 1
ATOM 1275 C C . ARG A 1 157 ? -14.196 -3.511 13.627 1.00 96.44 157 ARG A C 1
ATOM 1277 O O . ARG A 1 157 ? -13.034 -3.836 13.414 1.00 96.44 157 ARG A O 1
ATOM 1284 N N . LEU A 1 158 ? -14.789 -3.718 14.797 1.00 95.81 158 LEU A N 1
ATOM 1285 C CA . LEU A 1 158 ? -14.173 -4.539 15.838 1.00 95.81 158 LEU A CA 1
ATOM 1286 C C . LEU A 1 158 ? -14.144 -6.008 15.401 1.00 95.81 158 LEU A C 1
ATOM 1288 O O . LEU A 1 158 ? -15.072 -6.468 14.723 1.00 95.81 158 LEU A O 1
ATOM 1292 N N . LEU A 1 159 ? -13.096 -6.726 15.806 1.00 94.56 159 LEU A N 1
ATOM 1293 C CA . LEU A 1 159 ? -13.059 -8.182 15.706 1.00 94.56 159 LEU A CA 1
ATOM 1294 C C . LEU A 1 159 ? -14.228 -8.768 16.516 1.00 94.56 159 LEU A C 1
ATOM 1296 O O . LEU A 1 159 ? -14.438 -8.412 17.678 1.00 94.56 159 LEU A O 1
ATOM 1300 N N . HIS A 1 160 ? -15.025 -9.613 15.875 1.00 93.12 160 HIS A N 1
ATOM 1301 C CA . HIS A 1 160 ? -16.201 -10.254 16.444 1.00 93.12 160 HIS A CA 1
ATOM 1302 C C . HIS A 1 160 ? -15.855 -11.668 16.916 1.00 93.12 160 HIS A C 1
ATOM 1304 O O . HIS A 1 160 ? -14.964 -12.307 16.372 1.00 93.12 160 HIS A O 1
ATOM 1310 N N . VAL A 1 161 ? -16.600 -12.192 17.891 1.00 91.50 161 VAL A N 1
ATOM 1311 C CA . VAL A 1 161 ? -16.388 -13.553 18.429 1.00 91.50 161 VAL A CA 1
ATOM 1312 C C . VAL A 1 161 ? -16.614 -14.666 17.396 1.00 91.50 161 VAL A C 1
ATOM 1314 O O . VAL A 1 161 ? -16.122 -15.772 17.569 1.00 91.50 161 VAL A O 1
ATOM 1317 N N . ASP A 1 162 ? -17.355 -14.364 16.329 1.00 93.81 162 ASP A N 1
ATOM 1318 C CA . ASP A 1 162 ? -17.629 -15.302 15.231 1.00 93.81 162 ASP A CA 1
ATOM 1319 C C . ASP A 1 162 ? -16.620 -15.181 14.076 1.00 93.81 162 ASP A C 1
ATOM 1321 O O . ASP A 1 162 ? -16.742 -15.890 13.076 1.00 93.81 162 ASP A O 1
ATOM 1325 N N . ASP A 1 163 ? -15.659 -14.257 14.169 1.00 93.38 163 ASP A N 1
ATOM 1326 C CA . ASP A 1 163 ? -14.578 -14.180 13.194 1.00 93.38 163 ASP A CA 1
ATOM 1327 C C . ASP A 1 163 ? -13.596 -15.341 13.362 1.00 93.38 163 ASP A C 1
ATOM 1329 O O . ASP A 1 163 ? -13.565 -16.017 14.388 1.00 93.38 163 ASP A O 1
ATOM 1333 N N . SER A 1 164 ? -12.772 -15.577 12.340 1.00 92.75 164 SER A N 1
ATOM 1334 C CA . SER A 1 164 ? -11.758 -16.622 12.423 1.00 92.75 164 SER A CA 1
ATOM 1335 C C . SER A 1 164 ? -10.748 -16.340 13.537 1.00 92.75 164 SER A C 1
ATOM 1337 O O . SER A 1 164 ? -10.202 -15.242 13.634 1.00 92.75 164 SER A O 1
ATOM 1339 N N . ASP A 1 165 ? -10.424 -17.368 14.319 1.00 87.81 165 ASP A N 1
ATOM 1340 C CA . ASP A 1 165 ? -9.295 -17.341 15.255 1.00 87.81 165 ASP A CA 1
ATOM 1341 C C . ASP A 1 165 ? -7.939 -17.474 14.530 1.00 87.81 165 ASP A C 1
ATOM 1343 O O . ASP A 1 165 ? -6.875 -17.257 15.120 1.00 87.81 165 ASP A O 1
ATOM 1347 N N . ASN A 1 166 ? -7.942 -17.864 13.249 1.00 90.81 166 ASN A N 1
ATOM 1348 C CA . ASN A 1 166 ? -6.730 -18.005 12.454 1.00 90.81 166 ASN A CA 1
ATOM 1349 C C . ASN A 1 166 ? -6.345 -16.670 11.809 1.00 90.81 166 ASN A C 1
ATOM 1351 O O . ASN A 1 166 ? -6.968 -16.216 10.853 1.00 90.81 166 ASN A O 1
ATOM 1355 N N . VAL A 1 167 ? -5.234 -16.093 12.269 1.00 86.69 167 VAL A N 1
ATOM 1356 C CA . VAL A 1 167 ? -4.682 -14.827 11.758 1.00 86.69 167 VAL A CA 1
ATOM 1357 C C . VAL A 1 167 ? -4.415 -14.853 10.247 1.00 86.69 167 VAL A C 1
ATOM 1359 O O . VAL A 1 167 ? -4.419 -13.801 9.627 1.00 86.69 167 VAL A O 1
ATOM 1362 N N . LEU A 1 168 ? -4.187 -16.023 9.637 1.00 89.69 168 LEU A N 1
ATOM 1363 C CA . LEU A 1 168 ? -3.939 -16.134 8.192 1.00 89.69 168 LEU A CA 1
ATOM 1364 C C . LEU A 1 168 ? -5.190 -15.959 7.322 1.00 89.69 168 LEU A C 1
ATOM 1366 O O . LEU A 1 168 ? -5.050 -15.845 6.102 1.00 89.69 168 LEU A O 1
ATOM 1370 N N . ASP A 1 169 ? -6.375 -15.960 7.934 1.00 90.50 169 ASP A N 1
ATOM 1371 C CA . ASP A 1 169 ? -7.644 -15.705 7.249 1.00 90.50 169 ASP A CA 1
ATOM 1372 C C . ASP A 1 169 ? -7.907 -14.193 7.076 1.00 90.50 169 ASP A C 1
ATOM 1374 O O . ASP A 1 169 ? -8.880 -13.811 6.421 1.00 90.50 169 ASP A O 1
ATOM 1378 N N . PHE A 1 170 ? -7.021 -13.356 7.637 1.00 91.06 170 PHE A N 1
ATOM 1379 C CA . PHE A 1 170 ? -6.938 -11.909 7.456 1.00 91.06 170 PHE A CA 1
ATOM 1380 C C . PHE A 1 170 ? -5.652 -11.575 6.678 1.00 91.06 170 PHE A C 1
ATOM 1382 O O . PHE A 1 170 ? -4.542 -11.766 7.232 1.00 91.06 170 PHE A O 1
#

InterPro domains:
  IPR022042 snRNA-activating protein complex, subunit 3 [PF12251] (28-166)
  IPR022042 snRNA-activating protein complex, subunit 3 [PTHR13421] (5-166)

pLDDT: mean 92.65, std 8.04, range [53.84, 98.69]

Foldseek 3Di:
DDDDDDDDDWKKWWKKFKAALPPRDTDDIAIAIQQDFLVLVVVPDDDPQQQDQDDDCPVPVPPDTDHGCVVVFVWKWWQAPLETAIAPVDVPHDDLLVVQLVVLVPDPDPVSVSSVPGHYHHRRVHGNNPDDHDAQDWIWIDTSNHRIITMGRHDMDTDDPPDDPDNNSD